Protein AF-U4QKY7-F1 (afdb_monomer_lite)

Secondary structure (DSSP, 8-state):
--HHHHHHHHHHTSHHHHHHHHHHHHHHHHHHHHHHHHHHHH-TT-B----SSSSEEEEE-HHHHHHHT--HHHHHHHHHHTT--PEEGGGGT-TTEEEEE--S-SS--

pLDDT: mean 95.81, std 5.02, range [55.66, 98.69]

Organism: NCBI:txid1226335

Sequence (109 aa):
MNVFSEHALIGAYSDEGDNWLDQLLPVLSKNLNIAYDYVTKHFDGVSTFKTEGTYMMFL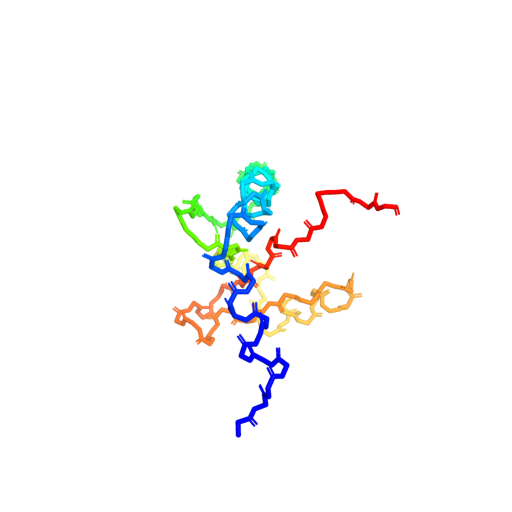DCTDWLKKYGKTQKELLQRGWDYGIGWQDGSLFQGPTSIRLNLASPTFRI

Foldseek 3Di:
DDVVVVVVVVCCPDPNVVVVVVVQVVQLLVLLVVVQVCCVPPPPQWDWDRDPDDQKTKIQNPRVCVVVVHALVVVCVVCVVVPHNWDQCVVVVRRRMIIDGSSDGSDDD

Radius of gyration: 17.33 Å; chains: 1; bounding box: 48×27×46 Å

InterPro domains:
  IPR015422 Pyridoxal phosphate-dependent transferase, small domain [G3DSA:3.90.1150.10] (4-109)
  IPR015424 Pyridoxal phosphate-dependent transferase [SSF53383] (1-104)
  IPR051798 Class-II Pyridoxal-Phosphate-Dependent Aminotransferase [PTHR43525] (2-105)

Structure (mmCIF, N/CA/C/O backbone):
data_AF-U4QKY7-F1
#
_entry.id  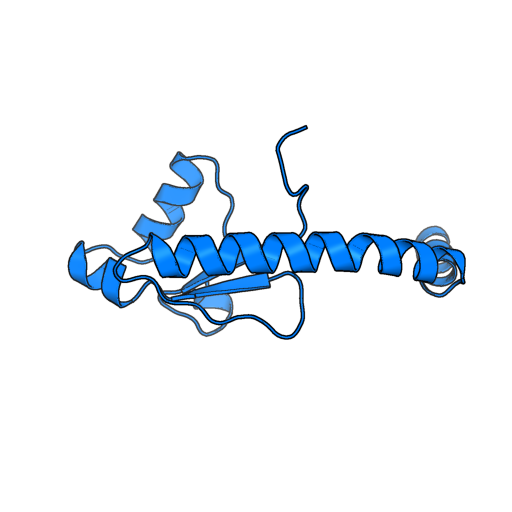 AF-U4QKY7-F1
#
loop_
_atom_site.group_PDB
_atom_site.id
_atom_site.type_symbol
_atom_site.label_atom_id
_atom_site.label_alt_id
_atom_site.label_comp_id
_atom_site.label_asym_id
_atom_site.label_entity_id
_atom_site.label_seq_id
_atom_site.pdbx_PDB_ins_code
_atom_site.Cartn_x
_atom_site.Cartn_y
_atom_site.Cartn_z
_atom_site.occupancy
_atom_site.B_iso_or_equiv
_atom_site.auth_seq_id
_atom_site.auth_comp_id
_atom_site.auth_asym_id
_atom_site.auth_atom_id
_atom_site.pdbx_PDB_model_num
ATOM 1 N N . MET A 1 1 ? 31.035 -1.533 -7.680 1.00 73.00 1 MET A N 1
ATOM 2 C CA . MET A 1 1 ? 29.847 -1.227 -8.504 1.00 73.00 1 MET A CA 1
ATOM 3 C C . MET A 1 1 ? 29.529 -2.474 -9.316 1.00 73.00 1 MET A C 1
ATOM 5 O O . MET A 1 1 ? 30.472 -3.156 -9.703 1.00 73.00 1 MET A O 1
ATOM 9 N N . ASN A 1 2 ? 28.257 -2.854 -9.450 1.00 95.44 2 ASN A N 1
ATOM 10 C CA . ASN A 1 2 ? 27.862 -4.039 -10.215 1.00 95.44 2 ASN A CA 1
ATOM 11 C C . ASN A 1 2 ? 27.429 -3.587 -11.613 1.00 95.44 2 ASN A C 1
ATOM 13 O O . ASN A 1 2 ? 26.403 -2.924 -11.743 1.00 95.44 2 ASN A O 1
ATOM 17 N N . VAL A 1 3 ? 28.195 -3.978 -12.632 1.00 96.19 3 VAL A N 1
ATOM 18 C CA . VAL A 1 3 ? 27.962 -3.606 -14.037 1.00 96.19 3 VAL A CA 1
ATOM 19 C C . VAL A 1 3 ? 26.557 -4.006 -14.510 1.00 96.19 3 VAL A C 1
ATOM 21 O O . VAL A 1 3 ? 25.923 -3.269 -15.259 1.00 96.19 3 VAL A O 1
ATOM 24 N N . PHE A 1 4 ? 25.995 -5.113 -14.014 1.00 97.62 4 PHE A N 1
ATOM 25 C CA . PHE A 1 4 ? 24.615 -5.487 -14.339 1.00 97.62 4 PHE A CA 1
ATOM 26 C C . PHE A 1 4 ? 23.585 -4.508 -13.768 1.00 97.62 4 PHE A C 1
ATOM 28 O O . PHE A 1 4 ? 22.579 -4.239 -14.417 1.00 97.62 4 PHE A O 1
ATOM 35 N N . SER A 1 5 ? 23.827 -3.950 -12.579 1.00 97.19 5 SER A N 1
ATOM 36 C CA . SER A 1 5 ? 22.945 -2.933 -11.994 1.00 97.19 5 SER A CA 1
ATOM 37 C C . SER A 1 5 ? 22.996 -1.620 -12.775 1.00 97.19 5 SER A C 1
ATOM 39 O O . SER A 1 5 ? 21.965 -0.973 -12.932 1.00 97.19 5 SER A O 1
ATOM 41 N N . GLU A 1 6 ? 24.167 -1.247 -13.299 1.00 97.31 6 GLU A N 1
ATOM 42 C CA . GLU A 1 6 ? 24.326 -0.067 -14.160 1.00 97.31 6 GLU A CA 1
ATOM 43 C C . GLU A 1 6 ? 23.531 -0.225 -15.462 1.00 97.31 6 GLU A C 1
ATOM 45 O O . GLU A 1 6 ? 22.727 0.640 -15.804 1.00 97.31 6 GLU A O 1
ATOM 50 N N . HIS A 1 7 ? 23.674 -1.362 -16.147 1.00 97.69 7 HIS A N 1
ATOM 51 C CA . HIS A 1 7 ? 22.919 -1.632 -17.372 1.00 97.69 7 HIS A CA 1
ATOM 52 C C . HIS A 1 7 ? 21.410 -1.764 -17.136 1.00 97.69 7 HIS A C 1
ATOM 54 O O . HIS A 1 7 ? 20.630 -1.296 -17.963 1.00 97.69 7 HIS A O 1
ATOM 60 N N . ALA A 1 8 ? 20.982 -2.343 -16.009 1.00 97.56 8 ALA A N 1
ATOM 61 C CA . ALA A 1 8 ? 19.566 -2.390 -15.647 1.00 97.56 8 ALA A CA 1
ATOM 62 C C . ALA A 1 8 ? 18.979 -0.981 -15.461 1.00 97.56 8 ALA A C 1
ATOM 64 O O . ALA A 1 8 ? 17.869 -0.718 -15.915 1.00 97.56 8 ALA A O 1
ATOM 65 N N . LEU A 1 9 ? 19.732 -0.066 -14.839 1.00 97.12 9 LEU A N 1
ATOM 66 C CA . LEU A 1 9 ? 19.307 1.322 -14.665 1.00 97.12 9 LEU A CA 1
ATOM 67 C C . LEU A 1 9 ? 19.236 2.067 -16.002 1.00 97.12 9 LEU A C 1
ATOM 69 O O . LEU A 1 9 ? 18.275 2.792 -16.233 1.00 97.12 9 LEU A O 1
ATOM 73 N N . ILE A 1 10 ? 20.210 1.856 -16.893 1.00 98.00 10 ILE A N 1
ATOM 74 C CA . ILE A 1 10 ? 20.182 2.413 -18.255 1.00 98.00 10 ILE A CA 1
ATOM 75 C C . ILE A 1 10 ? 18.921 1.947 -18.994 1.00 98.00 10 ILE A C 1
ATOM 77 O O . ILE A 1 10 ? 18.217 2.775 -19.563 1.00 98.00 10 ILE A O 1
ATOM 81 N N . GLY A 1 11 ? 18.594 0.652 -18.930 1.00 98.12 11 GLY A N 1
ATOM 82 C CA . GLY A 1 11 ? 17.361 0.119 -19.516 1.00 98.12 11 GLY A CA 1
ATOM 83 C C . GLY A 1 11 ? 16.097 0.713 -18.886 1.00 98.12 11 GLY A C 1
ATOM 84 O O . GLY A 1 11 ? 15.165 1.069 -19.598 1.00 98.12 11 GLY A O 1
ATOM 85 N N . ALA A 1 12 ? 16.070 0.903 -17.566 1.00 98.06 12 ALA A N 1
ATOM 86 C CA . ALA A 1 12 ? 14.923 1.506 -16.883 1.00 98.06 12 ALA A CA 1
ATOM 87 C C . ALA A 1 12 ? 14.631 2.957 -17.322 1.00 98.06 12 ALA A C 1
ATOM 89 O O . ALA A 1 12 ? 13.476 3.364 -17.279 1.00 98.06 12 ALA A O 1
ATOM 90 N N . TYR A 1 13 ? 15.647 3.717 -17.750 1.00 98.25 13 TYR A N 1
ATOM 91 C CA . TYR A 1 13 ? 15.507 5.096 -18.252 1.00 98.25 13 TYR A CA 1
ATOM 92 C C . TYR A 1 13 ? 15.470 5.207 -19.789 1.00 98.25 13 TYR A C 1
ATOM 94 O O . TYR A 1 13 ? 15.534 6.314 -20.320 1.00 98.25 13 TYR A O 1
ATOM 102 N N . SER A 1 14 ? 15.408 4.083 -20.503 1.00 98.50 14 SER A N 1
ATOM 103 C CA . SER A 1 14 ? 15.273 4.042 -21.966 1.00 98.50 14 SER A CA 1
ATOM 104 C C . SER A 1 14 ? 13.806 4.040 -22.411 1.00 98.50 14 SER A C 1
ATOM 106 O O . SER A 1 14 ? 12.909 3.872 -21.581 1.00 98.50 14 SER A O 1
ATOM 108 N N . ASP A 1 15 ? 13.565 4.155 -23.721 1.00 98.62 15 ASP A N 1
ATOM 109 C CA . ASP A 1 15 ? 12.224 4.066 -24.318 1.00 98.62 15 ASP A CA 1
ATOM 110 C C . ASP A 1 15 ? 11.533 2.731 -23.973 1.00 98.62 15 ASP A C 1
ATOM 112 O O . ASP A 1 15 ? 10.321 2.675 -23.756 1.00 98.62 15 ASP A O 1
ATOM 116 N N . GLU A 1 16 ? 12.292 1.636 -23.854 1.00 98.38 16 GLU A N 1
ATOM 117 C CA . GLU A 1 16 ? 11.768 0.340 -23.423 1.00 98.38 16 GLU A CA 1
ATOM 118 C C . GLU A 1 16 ? 11.289 0.353 -21.965 1.00 98.38 16 GLU A C 1
ATOM 120 O O . GLU A 1 16 ? 10.286 -0.290 -21.636 1.00 98.38 16 GLU A O 1
ATOM 125 N N . GLY A 1 17 ? 11.998 1.075 -21.093 1.00 98.56 17 GLY A N 1
ATOM 126 C CA . GLY A 1 17 ? 11.627 1.262 -19.691 1.00 98.56 17 GLY A CA 1
ATOM 127 C C . GLY A 1 17 ? 10.355 2.095 -19.541 1.00 98.56 17 GLY A C 1
ATOM 128 O O . GLY A 1 17 ? 9.467 1.717 -18.772 1.00 98.56 17 GLY A O 1
ATOM 129 N N . ASP A 1 18 ? 10.234 3.164 -20.328 1.00 98.50 18 ASP A N 1
ATOM 130 C CA . ASP A 1 18 ? 9.043 4.020 -20.379 1.00 98.50 18 ASP A CA 1
ATOM 131 C C . ASP A 1 18 ? 7.813 3.235 -20.861 1.00 98.50 18 ASP A C 1
ATOM 133 O O . ASP A 1 18 ? 6.794 3.166 -20.174 1.00 98.50 18 ASP A O 1
ATOM 137 N N . ASN A 1 19 ? 7.952 2.486 -21.959 1.00 98.69 19 ASN A N 1
ATOM 138 C CA . ASN A 1 19 ? 6.887 1.625 -22.477 1.00 98.69 19 ASN A CA 1
ATOM 139 C C . ASN A 1 19 ? 6.450 0.531 -21.480 1.00 98.69 19 ASN A C 1
ATOM 141 O O . ASN A 1 19 ? 5.280 0.138 -21.449 1.00 98.69 19 ASN A O 1
ATOM 145 N N . TRP A 1 20 ? 7.368 0.002 -20.667 1.00 98.50 20 TRP A N 1
ATOM 146 C CA . TRP A 1 20 ? 7.007 -0.927 -19.594 1.00 98.50 20 TRP A CA 1
ATOM 147 C C . TRP A 1 20 ? 6.231 -0.225 -18.473 1.00 98.50 20 TRP A C 1
ATOM 149 O O . TRP A 1 20 ? 5.234 -0.764 -17.979 1.00 98.50 20 TRP A O 1
ATOM 159 N N . LEU A 1 21 ? 6.659 0.977 -18.082 1.00 98.25 21 LEU A N 1
ATOM 160 C CA . LEU A 1 21 ? 6.002 1.765 -17.043 1.00 98.25 21 LEU A CA 1
ATOM 161 C C . LEU A 1 21 ? 4.569 2.134 -17.449 1.00 98.25 21 LEU A C 1
ATOM 163 O O . LEU A 1 21 ? 3.647 1.944 -16.650 1.00 98.25 21 LEU A O 1
ATOM 167 N N . ASP A 1 22 ? 4.369 2.550 -18.697 1.00 98.44 22 ASP A N 1
ATOM 168 C CA . ASP A 1 22 ? 3.056 2.856 -19.276 1.00 98.44 22 ASP A CA 1
ATOM 169 C C . ASP A 1 22 ? 2.077 1.680 -19.201 1.00 98.44 22 ASP A C 1
ATOM 171 O O . ASP A 1 22 ? 0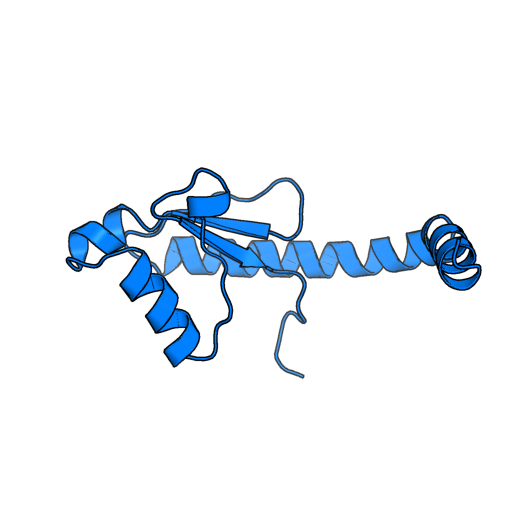.871 1.871 -19.043 1.00 98.44 22 ASP A O 1
ATOM 175 N N . GLN A 1 23 ? 2.579 0.446 -19.256 1.00 98.06 23 GLN A N 1
ATOM 176 C CA . GLN A 1 23 ? 1.761 -0.759 -19.098 1.00 98.06 23 GLN A CA 1
ATOM 177 C C . GLN A 1 23 ? 1.517 -1.122 -17.629 1.00 98.06 23 GLN A C 1
ATOM 179 O O . GLN A 1 23 ? 0.447 -1.636 -17.286 1.00 98.06 23 GLN A O 1
ATOM 184 N N . LEU A 1 24 ? 2.477 -0.853 -16.740 1.00 97.81 24 LEU A N 1
ATOM 185 C CA . LEU A 1 24 ? 2.342 -1.117 -15.307 1.00 97.81 24 LEU A CA 1
ATOM 186 C C . LEU A 1 24 ? 1.350 -0.158 -14.633 1.00 97.81 24 LEU A C 1
ATOM 188 O O . LEU A 1 24 ? 0.553 -0.592 -13.794 1.00 97.81 24 LEU A O 1
ATOM 192 N N . LEU A 1 25 ? 1.387 1.134 -14.969 1.00 97.44 25 LEU A N 1
ATOM 193 C CA . LEU A 1 25 ? 0.576 2.160 -14.303 1.00 97.44 25 LEU A CA 1
ATOM 194 C C . LEU A 1 25 ? -0.934 1.842 -14.323 1.00 97.44 25 LEU A C 1
ATOM 196 O O . LEU A 1 25 ? -1.541 1.868 -13.247 1.00 97.44 25 LEU A O 1
ATOM 200 N N . PRO A 1 26 ? -1.553 1.437 -15.453 1.00 96.94 26 PRO A N 1
ATOM 201 C CA . PRO A 1 26 ? -2.951 1.010 -15.483 1.00 96.94 26 PRO A CA 1
ATOM 202 C C . PRO A 1 26 ? -3.271 -0.160 -14.545 1.00 96.94 26 PRO A C 1
ATOM 204 O O . PRO A 1 26 ? -4.351 -0.186 -13.950 1.00 96.94 26 PRO A O 1
ATOM 207 N N . VAL A 1 27 ? -2.348 -1.115 -14.374 1.00 97.12 27 VAL A N 1
ATOM 208 C CA . VAL A 1 27 ? -2.525 -2.250 -13.449 1.00 97.12 27 VAL A CA 1
ATOM 209 C C . VAL A 1 27 ? -2.556 -1.752 -12.007 1.00 97.12 27 VAL A C 1
ATOM 211 O O . VAL A 1 27 ? -3.475 -2.090 -11.257 1.00 97.12 27 VAL A O 1
ATOM 214 N N . LEU A 1 28 ? -1.609 -0.892 -11.627 1.00 97.56 28 LEU A N 1
ATOM 215 C CA . LEU A 1 28 ? -1.557 -0.306 -10.286 1.00 97.56 28 LEU A CA 1
ATOM 216 C C . LEU A 1 28 ? -2.785 0.565 -10.002 1.00 97.56 28 LEU A C 1
ATOM 218 O O . LEU A 1 28 ? -3.402 0.427 -8.945 1.00 97.56 28 LEU A O 1
ATOM 222 N N . SER A 1 29 ? -3.196 1.408 -10.955 1.00 96.75 29 SER A N 1
ATOM 223 C CA . SER A 1 29 ? -4.404 2.231 -10.830 1.00 96.75 29 SER A CA 1
ATOM 224 C C . SER A 1 29 ? -5.664 1.379 -10.682 1.00 96.75 29 SER A C 1
ATOM 226 O O . SER A 1 29 ? -6.535 1.691 -9.868 1.00 96.75 29 SER A O 1
ATOM 228 N N . LYS A 1 30 ? -5.772 0.274 -11.428 1.00 97.25 30 LYS A N 1
ATOM 229 C CA . LYS A 1 30 ? -6.890 -0.667 -11.299 1.00 97.25 30 LYS A CA 1
ATOM 230 C C . LYS A 1 30 ? -6.911 -1.327 -9.922 1.00 97.25 30 LYS A C 1
ATOM 232 O O . LYS A 1 30 ? -7.967 -1.355 -9.292 1.00 97.25 30 LYS A O 1
ATOM 237 N N . ASN A 1 31 ? -5.768 -1.807 -9.440 1.00 97.56 31 ASN A N 1
ATOM 238 C CA . ASN A 1 31 ? -5.657 -2.425 -8.118 1.00 97.56 31 ASN A CA 1
ATOM 239 C C . ASN A 1 31 ? -6.009 -1.435 -6.999 1.00 97.56 31 ASN A C 1
ATOM 241 O O . ASN A 1 31 ? -6.747 -1.796 -6.084 1.00 97.56 31 ASN A O 1
ATOM 245 N N . LEU A 1 32 ? -5.552 -0.181 -7.105 1.00 97.50 32 LEU A N 1
ATOM 246 C CA . LEU A 1 32 ? -5.916 0.909 -6.195 1.00 97.50 32 LEU A CA 1
ATOM 247 C C . LEU A 1 32 ? -7.429 1.112 -6.133 1.00 97.50 32 LEU A C 1
ATOM 249 O O . LEU A 1 32 ? -7.993 1.137 -5.043 1.00 97.50 32 LEU A O 1
ATOM 253 N N . ASN A 1 33 ? -8.084 1.232 -7.290 1.00 97.00 33 ASN A N 1
ATOM 254 C CA . ASN A 1 33 ? -9.530 1.438 -7.353 1.00 97.00 33 ASN A CA 1
ATOM 255 C C . ASN A 1 33 ? -10.296 0.263 -6.736 1.00 97.00 33 ASN A C 1
ATOM 257 O O . ASN A 1 33 ? -11.204 0.486 -5.945 1.00 97.00 33 ASN A O 1
ATOM 261 N N . ILE A 1 34 ? -9.904 -0.976 -7.051 1.00 97.00 34 ILE A N 1
ATOM 262 C CA . ILE A 1 34 ? -10.535 -2.177 -6.489 1.00 97.00 34 ILE A CA 1
ATOM 263 C C . ILE A 1 34 ? -10.375 -2.206 -4.966 1.00 97.00 34 ILE A C 1
ATOM 265 O O . ILE A 1 34 ? -11.361 -2.384 -4.257 1.00 97.00 34 ILE A O 1
ATOM 269 N N . ALA A 1 35 ? -9.154 -2.015 -4.460 1.00 96.69 35 ALA A N 1
ATOM 270 C CA . ALA A 1 35 ? -8.879 -2.048 -3.027 1.00 96.69 35 ALA A CA 1
ATOM 271 C C . ALA A 1 35 ? -9.626 -0.937 -2.276 1.00 96.69 35 ALA A C 1
ATOM 273 O O . ALA A 1 35 ? -10.268 -1.209 -1.264 1.00 96.69 35 ALA A O 1
ATOM 274 N N . TYR A 1 36 ? -9.589 0.292 -2.797 1.00 97.69 36 TYR A N 1
ATOM 275 C CA . TYR A 1 36 ? -10.256 1.446 -2.197 1.00 97.69 36 TYR A CA 1
ATOM 276 C C . TYR A 1 36 ? -11.768 1.227 -2.105 1.00 97.69 36 TYR A C 1
ATOM 278 O O . TYR A 1 36 ? -12.356 1.351 -1.029 1.00 97.69 36 TYR A O 1
ATOM 286 N N . ASP A 1 37 ? -12.392 0.841 -3.218 1.00 97.94 37 ASP A N 1
ATOM 287 C CA . ASP A 1 37 ? -13.826 0.575 -3.270 1.00 97.94 37 ASP A CA 1
ATOM 288 C C . ASP A 1 37 ? -14.218 -0.565 -2.334 1.00 97.94 37 ASP A C 1
ATOM 290 O O . ASP A 1 37 ? -15.234 -0.481 -1.649 1.00 97.94 37 ASP A O 1
ATOM 294 N N . TYR A 1 38 ? -13.421 -1.633 -2.292 1.00 97.56 38 TYR A N 1
ATOM 295 C CA . TYR A 1 38 ? -13.737 -2.793 -1.473 1.00 97.56 38 TYR A CA 1
ATOM 296 C C . TYR A 1 38 ? -13.665 -2.461 0.019 1.00 97.56 38 TYR A C 1
ATOM 298 O O . TYR A 1 38 ? -14.596 -2.760 0.765 1.00 97.56 38 TYR A O 1
ATOM 306 N N . VAL A 1 39 ? -12.595 -1.792 0.454 1.00 97.38 39 VAL A N 1
ATOM 307 C CA . VAL A 1 39 ? -12.428 -1.375 1.853 1.00 97.38 39 VAL A CA 1
ATOM 308 C C . VAL A 1 39 ? -13.566 -0.448 2.268 1.00 97.38 39 VAL A C 1
ATOM 310 O O . VAL A 1 39 ? -14.246 -0.723 3.254 1.00 97.38 39 VAL A O 1
ATOM 313 N N . THR A 1 40 ? -13.816 0.609 1.492 1.00 97.25 40 THR A N 1
ATOM 314 C CA . THR A 1 40 ? -14.799 1.645 1.851 1.00 97.25 40 THR A CA 1
ATOM 315 C C . THR A 1 40 ? -16.243 1.144 1.842 1.00 97.25 40 THR A C 1
ATOM 317 O O . THR A 1 40 ? -17.075 1.689 2.564 1.00 97.25 40 THR A O 1
ATOM 320 N N . LYS A 1 41 ? -16.557 0.099 1.065 1.00 98.06 41 LY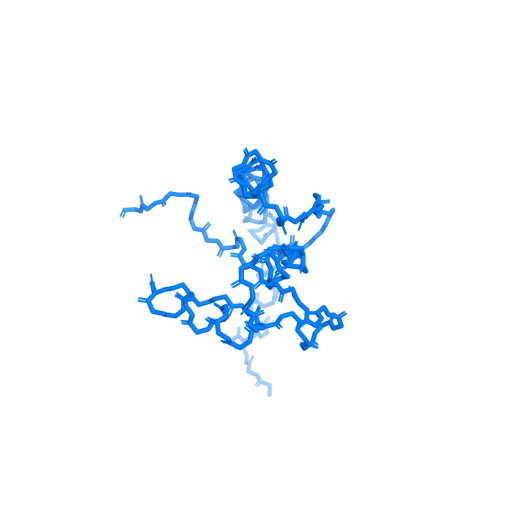S A N 1
ATOM 321 C CA . LYS A 1 41 ? -17.907 -0.487 0.990 1.00 98.06 41 LYS A CA 1
ATOM 322 C C . LYS A 1 41 ? -18.136 -1.650 1.955 1.00 98.06 41 LYS A C 1
ATOM 324 O O . LYS A 1 41 ? -19.290 -1.919 2.284 1.00 98.06 41 LYS A O 1
ATOM 329 N N . HIS A 1 42 ? -17.089 -2.362 2.379 1.00 97.88 42 HIS A N 1
ATOM 330 C CA . HIS A 1 42 ? -17.255 -3.638 3.089 1.00 97.88 42 HIS A CA 1
ATOM 331 C C . HIS A 1 42 ? -16.642 -3.691 4.490 1.00 97.88 42 HIS A C 1
ATOM 333 O O . HIS A 1 42 ? -17.051 -4.549 5.276 1.00 97.88 42 HIS A O 1
ATOM 339 N N . PHE A 1 43 ? -15.681 -2.830 4.835 1.00 96.44 43 PHE A N 1
ATOM 340 C CA . PHE A 1 43 ? -14.958 -2.934 6.106 1.00 96.44 43 PHE A CA 1
ATOM 341 C C . PHE A 1 43 ? -15.396 -1.866 7.110 1.00 96.44 43 PHE A C 1
ATOM 343 O O . PHE A 1 43 ? -14.807 -0.795 7.215 1.00 96.44 43 PHE A O 1
ATOM 350 N N . ASP A 1 44 ? -16.419 -2.194 7.901 1.00 97.19 44 ASP A N 1
ATOM 351 C CA . ASP A 1 44 ? -16.880 -1.335 8.994 1.00 97.19 44 ASP A CA 1
ATOM 352 C C . ASP A 1 44 ? -15.775 -1.092 10.041 1.00 97.19 44 ASP A C 1
ATOM 354 O O . ASP A 1 44 ? -15.149 -2.035 10.528 1.00 97.19 44 ASP A O 1
ATOM 358 N N . GLY A 1 45 ? -15.541 0.174 10.394 1.00 97.31 45 GLY A N 1
ATOM 359 C CA . GLY A 1 45 ? -14.474 0.594 11.311 1.00 97.31 45 GLY A CA 1
ATOM 360 C C . GLY A 1 45 ? -13.063 0.628 10.707 1.00 97.31 45 GLY A C 1
ATOM 361 O O . GLY A 1 45 ? -12.101 0.853 11.446 1.00 97.31 45 GLY A O 1
ATOM 362 N N . VAL A 1 46 ? -12.917 0.408 9.396 1.00 98.19 46 VAL A N 1
ATOM 363 C CA . VAL A 1 46 ? -11.652 0.590 8.671 1.00 98.19 46 VAL A CA 1
ATOM 364 C C . VAL A 1 46 ? -11.807 1.741 7.688 1.00 98.19 46 VAL A C 1
ATOM 366 O O . VAL A 1 46 ? -12.731 1.752 6.878 1.00 98.19 46 VAL A O 1
ATOM 369 N N . SER A 1 47 ? -10.892 2.705 7.733 1.00 97.25 47 SER A N 1
ATOM 370 C CA . SER A 1 47 ? -10.877 3.820 6.787 1.00 97.25 47 SER A CA 1
ATOM 371 C C . SER A 1 47 ? -9.603 3.829 5.949 1.00 97.25 47 SER A C 1
ATOM 373 O O . SER A 1 47 ? -8.570 3.268 6.315 1.00 97.25 47 SER A O 1
ATOM 375 N N . THR A 1 48 ? -9.691 4.428 4.768 1.00 96.88 48 THR A N 1
ATOM 376 C CA . THR A 1 48 ? -8.563 4.616 3.858 1.00 96.88 48 THR A CA 1
ATOM 377 C C . THR A 1 48 ? -8.834 5.825 2.968 1.00 96.88 48 THR A C 1
ATOM 379 O O . THR A 1 48 ? -9.955 6.337 2.914 1.00 96.88 48 THR A O 1
ATOM 382 N N . PHE A 1 49 ? -7.817 6.276 2.250 1.00 93.81 49 PHE A N 1
ATOM 383 C CA . PHE A 1 49 ? -7.921 7.333 1.256 1.00 93.81 49 PHE A CA 1
ATOM 384 C C . PHE A 1 49 ? -7.319 6.856 -0.060 1.00 93.81 49 PHE A C 1
ATOM 386 O O . PHE A 1 49 ? -6.464 5.967 -0.102 1.00 93.81 49 PHE A O 1
ATOM 393 N N . LYS A 1 50 ? -7.781 7.450 -1.158 1.00 93.44 50 LYS A N 1
ATOM 394 C CA . LYS A 1 50 ? -7.251 7.137 -2.477 1.00 93.44 50 LYS A CA 1
ATOM 395 C C . LYS A 1 50 ? -5.874 7.780 -2.610 1.00 93.44 50 LYS A C 1
ATOM 397 O O . LYS A 1 50 ? -5.766 9.002 -2.596 1.00 93.44 50 LYS A O 1
ATOM 402 N N . THR A 1 51 ? -4.831 6.962 -2.679 1.00 89.50 51 THR A N 1
ATOM 403 C CA . THR A 1 51 ? -3.458 7.455 -2.778 1.00 89.50 51 THR A CA 1
ATOM 404 C C . THR A 1 51 ? -3.207 8.066 -4.154 1.00 89.50 51 THR A C 1
ATOM 406 O O . THR A 1 51 ? -3.587 7.506 -5.179 1.00 89.50 51 THR A O 1
ATOM 409 N N . GLU A 1 52 ? -2.564 9.231 -4.179 1.00 90.25 52 GLU A N 1
ATOM 410 C CA . GLU A 1 52 ? -2.230 9.948 -5.420 1.00 90.25 52 GLU A CA 1
ATOM 411 C C . GLU A 1 52 ? -0.887 9.496 -6.012 1.00 90.25 52 GLU A C 1
ATOM 413 O O . GLU A 1 52 ? -0.550 9.822 -7.146 1.00 90.25 52 GLU A O 1
ATOM 418 N N . GLY A 1 53 ? -0.121 8.713 -5.252 1.00 88.75 53 GLY A N 1
ATOM 419 C CA . GLY A 1 53 ? 1.161 8.171 -5.667 1.00 88.75 53 GLY A CA 1
ATOM 420 C C . GLY A 1 53 ? 1.540 6.926 -4.877 1.00 88.75 53 GLY A C 1
ATOM 421 O O . GLY A 1 53 ? 0.931 6.595 -3.855 1.00 88.75 53 GLY A O 1
ATOM 422 N N . THR A 1 54 ? 2.599 6.264 -5.347 1.00 93.50 54 THR A N 1
ATOM 423 C CA . THR A 1 54 ? 3.065 4.945 -4.884 1.00 93.50 54 THR A CA 1
ATOM 424 C C . THR A 1 54 ? 2.073 3.806 -5.160 1.00 93.50 54 THR A C 1
ATOM 426 O O . THR A 1 54 ? 0.913 4.016 -5.499 1.00 93.50 54 THR A O 1
ATOM 429 N N . TYR A 1 55 ? 2.541 2.572 -4.990 1.00 95.81 55 TYR A N 1
ATOM 430 C CA . TYR A 1 55 ? 1.719 1.358 -5.017 1.00 95.81 55 TYR A CA 1
ATOM 431 C C . TYR A 1 55 ? 1.335 0.875 -3.605 1.00 95.81 55 TYR A C 1
ATOM 433 O O . TYR A 1 55 ? 0.951 -0.283 -3.431 1.00 95.81 55 TYR A O 1
ATOM 441 N N . MET A 1 56 ? 1.469 1.729 -2.583 1.00 96.00 56 MET A N 1
ATOM 442 C CA . MET A 1 56 ? 1.173 1.390 -1.189 1.00 96.00 56 MET A CA 1
ATOM 443 C C . MET A 1 56 ? -0.104 2.094 -0.727 1.00 96.00 56 MET A C 1
ATOM 445 O O . MET A 1 56 ? -0.246 3.296 -0.920 1.00 96.00 56 MET A O 1
ATOM 449 N N . MET A 1 57 ? -1.001 1.363 -0.065 1.00 96.19 57 MET A N 1
ATOM 450 C CA . MET A 1 57 ? -2.223 1.896 0.547 1.00 96.19 57 MET A CA 1
ATOM 451 C C . MET A 1 57 ? -2.163 1.748 2.067 1.00 96.19 57 MET A C 1
ATOM 453 O O . MET A 1 57 ? -1.749 0.707 2.576 1.00 96.19 57 MET A O 1
ATOM 457 N N . PHE A 1 58 ? -2.606 2.773 2.792 1.00 96.81 58 PHE A N 1
ATOM 458 C CA . PHE A 1 58 ? -2.760 2.719 4.244 1.00 96.81 58 PHE A CA 1
ATOM 459 C C . PHE A 1 58 ? -4.214 2.463 4.623 1.00 96.81 58 PHE A C 1
ATOM 461 O O . PHE A 1 58 ? -5.118 3.142 4.137 1.00 96.81 58 PHE A O 1
ATOM 468 N N . LEU A 1 59 ? -4.424 1.491 5.506 1.00 97.69 59 LEU A N 1
ATOM 469 C CA . LEU A 1 59 ? -5.712 1.186 6.117 1.00 97.69 59 LEU A CA 1
ATOM 470 C C . LEU A 1 59 ? -5.637 1.583 7.587 1.00 97.69 59 LEU A C 1
ATOM 472 O O . LEU A 1 59 ? -4.829 1.016 8.317 1.00 97.69 59 LEU A O 1
ATOM 476 N N . ASP A 1 60 ? -6.441 2.545 8.021 1.00 97.88 60 ASP A N 1
ATOM 477 C CA . ASP A 1 60 ? -6.590 2.883 9.434 1.00 97.88 60 ASP A CA 1
ATOM 478 C C . ASP A 1 60 ? -7.635 1.960 10.063 1.00 97.88 60 ASP A C 1
ATOM 480 O O . ASP A 1 60 ? -8.808 1.982 9.689 1.00 97.88 60 ASP A O 1
ATOM 484 N N . CYS A 1 61 ? -7.198 1.136 11.015 1.00 98.25 61 CYS A N 1
ATOM 485 C CA . CYS A 1 61 ? -8.035 0.164 11.708 1.00 98.25 61 CYS A CA 1
ATOM 486 C C . CYS A 1 61 ? -8.393 0.606 13.132 1.00 98.25 61 CYS A C 1
ATOM 488 O O . CYS A 1 61 ? -8.838 -0.222 13.924 1.00 98.25 61 CYS A O 1
ATOM 490 N N . THR A 1 62 ? -8.202 1.880 13.489 1.00 98.19 62 THR A N 1
ATOM 491 C CA . THR A 1 62 ? -8.423 2.400 14.849 1.00 98.19 62 THR A CA 1
ATOM 492 C C . THR A 1 62 ? -9.794 2.023 15.408 1.00 98.19 62 THR A C 1
ATOM 494 O O . THR A 1 62 ? -9.886 1.497 16.520 1.00 98.19 62 THR A O 1
ATOM 497 N N . ASP A 1 63 ? -10.861 2.264 14.650 1.00 98.38 63 ASP A N 1
ATOM 498 C CA . ASP A 1 63 ? -12.222 2.019 15.127 1.00 98.38 63 ASP A CA 1
ATOM 499 C C . ASP A 1 63 ? -12.577 0.533 15.108 1.00 98.38 63 ASP A C 1
ATOM 501 O O . ASP A 1 63 ? -13.216 0.043 16.040 1.00 98.38 63 ASP A O 1
ATOM 505 N N . TRP A 1 64 ? -12.077 -0.215 14.124 1.00 98.25 64 TRP A N 1
ATOM 506 C CA . TRP A 1 64 ? -12.178 -1.672 14.096 1.00 98.25 64 TRP A CA 1
ATOM 507 C C . TRP A 1 64 ? -11.527 -2.299 15.338 1.00 98.25 64 TRP A C 1
ATOM 509 O O . TRP A 1 64 ? -12.153 -3.091 16.044 1.00 98.25 64 TRP A O 1
ATOM 519 N N . LEU A 1 65 ? -10.298 -1.901 15.674 1.00 98.19 65 LEU A N 1
ATOM 520 C CA . LEU A 1 65 ? -9.572 -2.399 16.846 1.00 98.19 65 LEU A CA 1
ATOM 521 C C . LEU A 1 65 ? -10.335 -2.109 18.144 1.00 98.19 65 LEU A C 1
ATOM 523 O O . LEU A 1 65 ? -10.500 -3.012 18.965 1.00 98.19 65 LEU A O 1
ATOM 527 N N . LYS A 1 66 ? -10.864 -0.887 18.305 1.00 98.12 66 LYS A N 1
ATOM 528 C CA . LYS A 1 66 ? -11.706 -0.516 19.456 1.00 98.12 66 LYS A CA 1
ATOM 529 C C . LYS A 1 66 ? -12.973 -1.365 19.529 1.00 98.12 66 LYS A C 1
ATOM 531 O O . LYS A 1 66 ? -13.269 -1.920 20.584 1.00 98.12 66 LYS A O 1
ATOM 536 N N . LYS A 1 67 ? -13.700 -1.494 18.415 1.00 97.88 67 LYS A N 1
ATOM 537 C CA . LYS A 1 67 ? -14.968 -2.233 18.332 1.00 97.88 67 LYS A CA 1
ATOM 538 C C . LYS A 1 67 ? -14.811 -3.701 18.722 1.00 97.88 67 LYS A C 1
ATOM 540 O O . LYS A 1 67 ? -15.670 -4.246 19.408 1.00 97.88 67 LYS A O 1
ATOM 545 N N . TYR A 1 68 ? -13.724 -4.336 18.292 1.00 97.25 68 TYR A N 1
ATOM 546 C CA . TYR A 1 68 ? -13.479 -5.759 18.531 1.00 97.25 68 TYR A CA 1
ATOM 547 C C . TYR A 1 68 ? -12.564 -6.040 19.732 1.00 97.25 68 TYR A C 1
ATOM 549 O O . TYR A 1 68 ? -12.268 -7.206 20.002 1.00 97.25 68 TYR A O 1
ATOM 557 N N . GLY A 1 69 ? -12.116 -5.005 20.454 1.00 97.69 69 GLY A N 1
ATOM 558 C CA . GLY A 1 69 ? -11.211 -5.143 21.597 1.00 97.69 69 GLY A CA 1
ATOM 559 C C . GLY A 1 69 ? -9.897 -5.828 21.222 1.00 97.69 69 GLY A C 1
ATOM 560 O O . GLY A 1 69 ? -9.439 -6.718 21.938 1.00 97.69 69 GLY A O 1
ATOM 561 N N . LYS A 1 70 ? -9.332 -5.471 20.062 1.00 97.81 70 LYS A N 1
ATOM 562 C CA . LYS A 1 70 ? -8.109 -6.069 19.516 1.00 97.81 70 LYS A CA 1
ATOM 563 C C . LYS A 1 70 ? -6.942 -5.106 19.527 1.00 97.81 70 LYS A C 1
ATOM 565 O O . LYS A 1 70 ? -7.098 -3.894 19.419 1.00 97.81 70 LYS A O 1
ATOM 570 N N . THR A 1 71 ? -5.752 -5.676 19.636 1.00 97.50 71 THR A N 1
ATOM 571 C CA . THR A 1 71 ? -4.488 -4.961 19.495 1.00 97.50 71 THR A CA 1
ATOM 572 C C . THR A 1 71 ? -3.999 -4.996 18.051 1.00 97.50 71 THR A C 1
ATOM 574 O O . THR A 1 71 ? -4.292 -5.925 17.296 1.00 97.50 71 THR A O 1
ATOM 577 N N . GLN A 1 72 ? -3.179 -4.011 17.682 1.00 96.62 72 GLN A N 1
ATOM 578 C CA . GLN A 1 72 ? -2.498 -3.975 16.386 1.00 96.62 72 GLN A CA 1
ATOM 579 C C . GLN A 1 72 ? -1.687 -5.257 16.131 1.00 96.62 72 GLN A C 1
ATOM 581 O O . GLN A 1 72 ? -1.737 -5.820 15.043 1.00 96.62 72 GLN A O 1
ATOM 586 N N . LYS A 1 73 ? -0.991 -5.772 17.152 1.00 96.25 73 LYS A N 1
ATOM 587 C CA . LYS A 1 73 ? -0.213 -7.015 17.053 1.00 96.25 73 LYS A CA 1
ATOM 588 C C . LYS A 1 73 ? -1.090 -8.226 16.722 1.00 96.25 73 LYS A C 1
ATOM 590 O O . LYS A 1 73 ? -0.717 -9.025 15.868 1.00 96.25 73 LYS A O 1
ATOM 595 N N . GLU A 1 74 ? -2.241 -8.367 17.382 1.00 97.19 74 GLU A N 1
ATOM 596 C CA . GLU A 1 74 ? -3.199 -9.436 17.069 1.00 97.19 74 GLU A CA 1
ATOM 597 C C . GLU A 1 74 ? -3.752 -9.292 15.653 1.00 97.19 74 GLU A C 1
ATOM 599 O O . GLU A 1 74 ? -3.864 -10.290 14.946 1.00 97.19 74 GLU A O 1
ATOM 604 N N . LEU A 1 75 ? -4.092 -8.069 15.231 1.00 96.50 75 LEU A N 1
ATOM 605 C CA . LEU A 1 75 ? -4.552 -7.820 13.870 1.00 96.50 75 LEU A CA 1
ATOM 606 C C . LEU A 1 75 ? -3.480 -8.250 12.868 1.00 96.50 75 LEU A C 1
ATOM 608 O O . LEU A 1 75 ? -3.770 -9.076 12.013 1.00 96.50 75 LEU A O 1
ATOM 612 N N . LEU A 1 76 ? -2.236 -7.794 13.027 1.00 96.25 76 LEU A N 1
ATOM 613 C CA . LEU A 1 76 ? -1.138 -8.166 12.137 1.00 96.25 76 LEU A CA 1
ATOM 614 C C . LEU A 1 76 ? -0.944 -9.680 12.062 1.00 96.25 76 LEU A C 1
ATOM 616 O O . LEU A 1 76 ? -0.865 -10.213 10.955 1.00 96.25 76 LEU A O 1
ATOM 620 N N . GLN A 1 77 ? -0.930 -10.364 13.211 1.00 96.75 77 GLN A N 1
ATOM 621 C CA . GLN A 1 77 ? -0.805 -11.822 13.280 1.00 96.75 77 GLN A CA 1
ATOM 622 C C . GLN A 1 77 ? -1.932 -12.528 12.522 1.00 96.75 77 GLN A C 1
ATOM 624 O O . GLN A 1 77 ? -1.658 -13.444 11.755 1.00 96.75 77 GLN A O 1
ATOM 629 N N . ARG A 1 78 ? -3.180 -12.059 12.650 1.00 95.75 78 ARG A N 1
ATOM 630 C CA . ARG A 1 78 ? -4.305 -12.646 11.911 1.00 95.75 78 ARG A CA 1
ATOM 631 C C . ARG A 1 78 ? -4.074 -12.614 10.406 1.00 95.75 78 ARG A C 1
ATOM 633 O O . ARG A 1 78 ? -4.411 -13.581 9.745 1.00 95.75 78 ARG A O 1
ATOM 640 N N . GLY A 1 79 ? -3.489 -11.551 9.854 1.00 94.88 79 GLY A N 1
ATOM 641 C CA . GLY A 1 79 ? -3.161 -11.518 8.423 1.00 94.88 79 GLY A CA 1
ATOM 642 C C . GLY A 1 79 ? -2.249 -12.671 8.020 1.00 94.88 79 GLY A C 1
ATOM 643 O O . GLY A 1 79 ? -2.567 -13.398 7.080 1.00 94.88 79 GLY A O 1
ATOM 644 N N . TRP A 1 80 ? -1.184 -12.904 8.790 1.00 95.81 80 TRP A N 1
ATOM 645 C CA . TRP A 1 80 ? -0.270 -14.029 8.584 1.00 95.81 80 TRP A CA 1
ATOM 646 C C . TRP A 1 80 ? -0.958 -15.386 8.708 1.00 95.81 80 TRP A C 1
ATOM 648 O O . TRP A 1 80 ? -0.691 -16.266 7.892 1.00 95.81 80 TRP A O 1
ATOM 658 N N . ASP A 1 81 ? -1.883 -15.542 9.656 1.00 97.31 81 ASP A N 1
ATOM 659 C CA . ASP A 1 81 ? -2.650 -16.782 9.833 1.00 97.31 81 ASP A CA 1
ATOM 660 C C . ASP A 1 81 ? -3.519 -17.110 8.598 1.00 97.31 81 ASP A C 1
ATOM 662 O O . ASP A 1 81 ? -3.782 -18.278 8.316 1.00 97.31 81 ASP A O 1
ATOM 666 N N . TYR A 1 82 ? -3.919 -16.092 7.825 1.00 95.38 82 TYR A N 1
ATOM 667 C CA . TYR A 1 82 ? -4.603 -16.232 6.530 1.00 95.38 82 TYR A CA 1
ATOM 668 C C . TYR A 1 82 ? -3.651 -16.175 5.318 1.00 95.38 82 TYR A C 1
ATOM 670 O O . TYR A 1 82 ? -4.109 -16.140 4.175 1.00 95.38 82 TYR A O 1
ATOM 678 N N . GLY A 1 83 ? -2.332 -16.165 5.534 1.00 94.94 83 GLY A N 1
ATOM 679 C CA . GLY A 1 83 ? -1.322 -16.114 4.472 1.00 94.94 83 GLY A CA 1
ATOM 680 C C . GLY A 1 83 ? -1.138 -14.736 3.824 1.00 94.94 83 GLY A C 1
ATOM 681 O O . GLY A 1 83 ? -0.577 -14.642 2.734 1.00 94.94 83 GLY A O 1
ATOM 682 N N . ILE A 1 84 ? -1.602 -13.662 4.467 1.00 93.12 84 ILE A N 1
ATOM 683 C CA . ILE A 1 84 ? -1.501 -12.281 3.982 1.00 93.12 84 ILE A CA 1
ATOM 684 C C . ILE A 1 84 ? -0.325 -11.580 4.673 1.00 93.12 84 ILE A C 1
ATOM 686 O O . ILE A 1 84 ? -0.397 -11.202 5.841 1.00 93.12 84 ILE A O 1
ATOM 690 N N . GLY A 1 85 ? 0.754 -11.360 3.920 1.00 91.56 85 GLY A N 1
ATOM 691 C CA . GLY A 1 85 ? 1.949 -10.644 4.378 1.00 91.56 8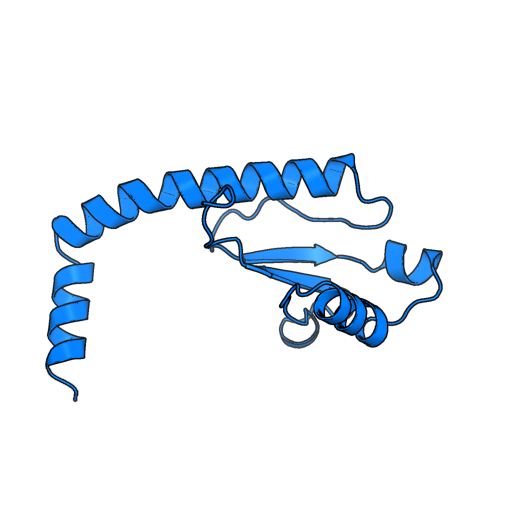5 GLY A CA 1
ATOM 692 C C . GLY A 1 85 ? 1.811 -9.122 4.292 1.00 91.56 85 GLY A C 1
ATOM 693 O O . GLY A 1 85 ? 2.494 -8.481 3.494 1.00 91.56 85 GLY A O 1
ATOM 694 N N . TRP A 1 86 ? 0.917 -8.531 5.083 1.00 94.00 86 TRP A N 1
ATOM 695 C CA . TRP A 1 86 ? 0.793 -7.073 5.189 1.00 94.00 86 TRP A CA 1
ATOM 696 C C . TRP A 1 86 ? 1.832 -6.455 6.140 1.00 94.00 86 TRP A C 1
ATOM 698 O O . TRP A 1 86 ? 2.417 -7.144 6.978 1.00 94.00 86 TRP A O 1
ATOM 708 N N . GLN A 1 87 ? 2.099 -5.154 6.005 1.00 95.31 87 GLN A N 1
ATOM 709 C CA . GLN A 1 87 ? 3.107 -4.467 6.820 1.00 95.31 87 GLN A CA 1
ATOM 710 C C . GLN A 1 87 ? 2.482 -3.684 7.972 1.00 95.31 87 GLN A C 1
ATOM 712 O O . GLN A 1 87 ? 1.417 -3.081 7.826 1.00 95.31 87 GLN A O 1
ATOM 717 N N . ASP A 1 88 ? 3.194 -3.652 9.100 1.00 96.62 88 ASP A N 1
ATOM 718 C CA . ASP A 1 88 ? 2.828 -2.831 10.249 1.00 96.62 88 ASP A CA 1
ATOM 719 C C . ASP A 1 88 ? 2.974 -1.339 9.925 1.00 96.62 88 ASP A C 1
ATOM 721 O O . ASP A 1 88 ? 4.064 -0.860 9.598 1.00 96.62 88 ASP A O 1
ATOM 725 N N . GLY A 1 89 ? 1.871 -0.600 10.029 1.00 96.25 89 GLY A N 1
ATOM 726 C CA . GLY A 1 89 ? 1.842 0.846 9.853 1.00 96.25 89 GLY A CA 1
ATOM 727 C C . GLY A 1 89 ? 2.582 1.608 10.950 1.00 96.25 89 GLY A C 1
ATOM 728 O O . GLY A 1 89 ? 2.958 2.758 10.720 1.00 96.25 89 GLY A O 1
ATOM 729 N N . SER A 1 90 ? 2.854 0.994 12.110 1.00 93.94 90 SER A N 1
ATOM 730 C CA . SER A 1 90 ? 3.568 1.647 13.217 1.00 93.94 90 SER A CA 1
ATOM 731 C C . SER A 1 90 ? 4.967 2.128 12.809 1.00 93.94 90 SER A C 1
ATOM 733 O O . SER A 1 90 ? 5.414 3.190 13.244 1.00 93.94 90 SER A O 1
ATOM 735 N N . LEU A 1 91 ? 5.603 1.420 11.868 1.00 94.06 91 LEU A N 1
ATOM 736 C CA . LEU A 1 91 ? 6.88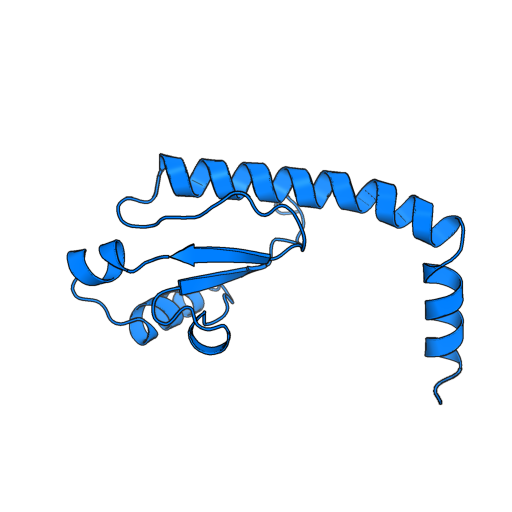6 1.782 11.254 1.00 94.06 91 LEU A CA 1
ATOM 737 C C . LEU A 1 91 ? 6.815 3.065 10.403 1.00 94.06 91 LEU A C 1
ATOM 739 O O . LEU A 1 91 ? 7.846 3.605 10.010 1.00 94.06 91 LEU A O 1
ATOM 743 N N . PHE A 1 92 ? 5.606 3.552 10.116 1.00 94.50 92 PHE A N 1
ATOM 744 C CA . PHE A 1 92 ? 5.309 4.686 9.239 1.00 94.50 92 PHE A CA 1
ATOM 745 C C . PHE A 1 92 ? 4.392 5.717 9.912 1.00 94.50 92 PHE A C 1
ATOM 747 O O . PHE A 1 92 ? 3.633 6.398 9.232 1.00 94.50 92 PHE A O 1
ATOM 754 N N . GLN A 1 93 ? 4.448 5.830 11.244 1.00 94.00 93 GLN A N 1
ATOM 755 C CA . GLN A 1 93 ? 3.625 6.765 12.032 1.00 94.00 93 GLN A CA 1
ATOM 756 C C . GLN A 1 93 ? 2.108 6.471 11.997 1.00 94.00 93 GLN A C 1
ATOM 758 O O . GLN A 1 93 ? 1.307 7.327 12.362 1.00 94.00 93 GLN A O 1
ATOM 763 N N . GLY A 1 94 ? 1.706 5.252 11.618 1.00 94.62 94 GLY A N 1
ATOM 764 C CA . GLY A 1 94 ? 0.327 4.756 11.673 1.00 94.62 94 GLY A CA 1
ATOM 765 C C . GLY A 1 94 ? 0.176 3.643 12.717 1.00 94.62 94 GLY A C 1
ATOM 766 O O . GLY A 1 94 ? 0.162 2.473 12.342 1.00 94.62 94 GLY A O 1
ATOM 767 N N . PRO A 1 95 ? 0.099 3.953 14.025 1.00 95.44 95 PRO A N 1
ATOM 768 C CA . PRO A 1 95 ? 0.196 2.960 15.109 1.00 95.44 95 PRO A CA 1
ATOM 769 C C . PRO A 1 95 ? -0.897 1.878 15.094 1.00 95.44 95 PRO A C 1
ATOM 771 O O . PRO A 1 95 ? -0.724 0.812 15.680 1.00 95.44 95 PRO A O 1
ATOM 774 N N . THR A 1 96 ? -2.018 2.154 14.437 1.00 97.56 96 THR A N 1
ATOM 775 C CA . THR A 1 96 ? -3.194 1.282 14.282 1.00 97.56 96 THR A CA 1
ATOM 776 C C . THR A 1 96 ? -3.462 0.956 12.814 1.00 97.56 96 THR A C 1
ATOM 778 O O . THR A 1 96 ? -4.557 0.521 12.455 1.00 97.56 96 THR A O 1
ATOM 781 N N . SER A 1 97 ? -2.485 1.218 11.945 1.00 97.62 97 SER A N 1
ATOM 782 C CA . SER A 1 97 ? -2.658 1.117 10.505 1.00 97.62 97 SER A CA 1
ATOM 783 C C . SER A 1 97 ? -1.986 -0.122 9.938 1.00 97.62 97 SER A C 1
ATOM 785 O O . SER A 1 97 ? -0.974 -0.603 10.445 1.00 97.62 97 SER A O 1
ATOM 787 N N . ILE A 1 98 ? -2.516 -0.611 8.828 1.00 97.38 98 ILE A N 1
ATOM 788 C CA . ILE A 1 98 ? -1.858 -1.599 7.979 1.00 97.38 98 ILE A CA 1
ATOM 789 C C . ILE A 1 98 ? -1.380 -0.896 6.712 1.00 97.38 98 ILE A C 1
ATOM 791 O O . ILE A 1 98 ? -2.120 -0.105 6.125 1.00 97.38 98 ILE A O 1
ATOM 795 N N . ARG A 1 99 ? -0.162 -1.210 6.259 1.00 96.81 99 ARG A N 1
ATOM 796 C CA . ARG A 1 99 ? 0.349 -0.782 4.951 1.00 96.81 99 ARG A CA 1
ATOM 797 C C . ARG A 1 99 ? 0.280 -1.946 3.963 1.00 96.81 99 ARG A C 1
ATOM 799 O O . ARG A 1 99 ? 0.978 -2.951 4.115 1.00 96.81 99 ARG A O 1
ATOM 806 N N . LEU A 1 100 ? -0.569 -1.810 2.951 1.00 95.56 100 LEU A N 1
ATOM 807 C CA . LEU A 1 100 ? -0.845 -2.825 1.938 1.00 95.56 100 LEU A CA 1
ATOM 808 C C . LEU A 1 100 ? -0.091 -2.513 0.640 1.00 95.56 100 LEU A C 1
ATOM 810 O O . LEU A 1 100 ? -0.147 -1.388 0.150 1.00 95.56 100 LEU A O 1
ATOM 814 N N . ASN A 1 101 ? 0.595 -3.511 0.078 1.00 96.31 101 ASN A N 1
ATOM 815 C CA . ASN A 1 101 ? 1.235 -3.411 -1.234 1.00 96.31 101 ASN A CA 1
ATOM 816 C C . ASN A 1 101 ? 0.260 -3.858 -2.332 1.00 96.31 101 ASN A C 1
ATOM 818 O O . ASN A 1 101 ? -0.245 -4.978 -2.287 1.00 96.31 101 ASN A O 1
ATOM 822 N N . LEU A 1 102 ? 0.018 -2.993 -3.315 1.00 96.38 102 LEU A N 1
ATOM 823 C CA . LEU A 1 102 ? -0.883 -3.241 -4.442 1.00 96.38 102 LEU A CA 1
ATOM 824 C C . LEU A 1 102 ? -0.152 -3.600 -5.747 1.00 96.38 102 LEU A C 1
ATOM 826 O O . LEU A 1 102 ? -0.807 -3.831 -6.763 1.00 96.38 102 LEU A O 1
ATOM 830 N N . ALA A 1 103 ? 1.181 -3.673 -5.743 1.00 96.19 103 ALA A N 1
ATOM 831 C CA . ALA A 1 103 ? 2.005 -4.092 -6.878 1.00 96.19 103 ALA A CA 1
ATOM 832 C C . ALA A 1 103 ? 2.006 -5.623 -7.041 1.00 96.19 103 ALA A C 1
ATOM 834 O O . ALA A 1 103 ? 3.011 -6.301 -6.839 1.00 96.19 103 ALA A O 1
ATOM 835 N N . SER A 1 104 ? 0.840 -6.165 -7.383 1.00 94.38 104 SER A N 1
ATOM 836 C CA . SER A 1 104 ? 0.568 -7.591 -7.590 1.00 94.38 104 SER A CA 1
ATOM 837 C C . SER A 1 104 ? -0.359 -7.768 -8.803 1.00 94.38 104 SER A C 1
ATOM 839 O O . SER A 1 104 ? -1.048 -6.809 -9.169 1.00 94.38 104 SER A O 1
ATOM 841 N N . PRO A 1 105 ? -0.430 -8.949 -9.449 1.00 95.62 105 PRO A N 1
ATOM 842 C CA . PRO A 1 105 ? -1.465 -9.214 -10.443 1.00 95.62 105 PRO A CA 1
ATOM 843 C C . PRO A 1 105 ? -2.865 -8.892 -9.902 1.00 95.62 105 PRO A C 1
ATOM 845 O O . PRO A 1 105 ? -3.189 -9.224 -8.762 1.00 95.62 105 PRO A O 1
ATOM 848 N N . THR A 1 106 ? -3.709 -8.258 -10.721 1.00 95.31 106 THR A N 1
ATOM 849 C CA . THR A 1 106 ? -5.072 -7.872 -10.309 1.00 95.31 106 THR A CA 1
ATOM 850 C C . THR A 1 106 ? -5.918 -9.070 -9.884 1.00 95.31 106 THR A C 1
ATOM 852 O O . THR A 1 106 ? -6.755 -8.961 -8.991 1.00 95.31 106 THR A O 1
ATOM 855 N N . PHE A 1 107 ? -5.705 -10.215 -10.527 1.00 91.88 107 PHE A N 1
ATOM 856 C CA . PHE A 1 107 ? -6.392 -11.459 -10.227 1.00 91.88 107 PHE A CA 1
ATOM 857 C C . PHE A 1 107 ? -5.386 -12.598 -10.169 1.00 91.88 107 PHE A C 1
ATOM 859 O O . PHE A 1 107 ? -4.289 -12.509 -10.724 1.00 91.88 107 PHE A O 1
ATOM 866 N N . ARG A 1 108 ? -5.784 -13.678 -9.494 1.00 82.69 108 ARG A N 1
ATOM 867 C CA . ARG A 1 108 ? -5.020 -14.920 -9.487 1.00 82.69 108 ARG A CA 1
ATOM 868 C C . ARG A 1 108 ? -4.867 -15.429 -10.925 1.00 82.69 108 ARG A C 1
ATOM 870 O O . ARG A 1 108 ? -5.852 -15.457 -11.661 1.00 82.69 108 ARG A O 1
ATOM 877 N N . ILE A 1 109 ? -3.637 -15.791 -11.278 1.00 55.66 109 ILE A N 1
ATOM 878 C CA . ILE A 1 109 ? -3.273 -16.471 -12.528 1.00 55.66 109 ILE A CA 1
ATOM 879 C C . ILE A 1 109 ? -3.581 -17.962 -12.386 1.00 55.66 109 ILE A C 1
ATOM 881 O O . ILE A 1 109 ? -3.355 -18.495 -11.270 1.00 55.66 109 ILE A O 1
#